Protein AF-A0A4P8RDP9-F1 (afdb_monomer_lite)

Structure (mmCIF, N/CA/C/O backbone):
data_AF-A0A4P8RDP9-F1
#
_entry.id   AF-A0A4P8RDP9-F1
#
loop_
_atom_site.group_PDB
_atom_site.id
_atom_site.type_symbol
_atom_site.label_atom_id
_atom_site.label_alt_id
_atom_site.label_comp_id
_atom_site.label_asym_id
_atom_site.label_entity_id
_atom_site.label_seq_id
_atom_site.pdbx_PDB_ins_code
_atom_site.Cartn_x
_atom_site.Cartn_y
_atom_site.Cartn_z
_atom_site.occupancy
_atom_site.B_iso_or_equiv
_atom_site.auth_seq_id
_atom_site.auth_comp_id
_atom_site.auth_asym_id
_atom_site.auth_atom_id
_atom_site.pdbx_PDB_model_num
ATOM 1 N N . MET A 1 1 ? 37.750 -55.309 59.179 1.00 40.53 1 MET A N 1
ATOM 2 C CA . MET A 1 1 ? 36.652 -55.453 58.197 1.00 40.53 1 MET A CA 1
ATOM 3 C C . MET A 1 1 ? 36.128 -54.060 57.881 1.00 40.53 1 MET A C 1
ATOM 5 O O . MET A 1 1 ? 35.405 -53.497 58.685 1.00 40.53 1 MET A O 1
ATOM 9 N N . ILE A 1 2 ? 36.590 -53.465 56.780 1.00 45.03 2 ILE A N 1
ATOM 10 C CA . ILE A 1 2 ? 36.206 -52.117 56.337 1.00 45.03 2 ILE A CA 1
ATOM 11 C C . ILE A 1 2 ? 35.160 -52.314 55.236 1.00 45.03 2 ILE A C 1
ATOM 13 O O . ILE A 1 2 ? 35.461 -52.886 54.188 1.00 45.03 2 ILE A O 1
ATOM 17 N N . HIS A 1 3 ? 33.908 -51.943 55.503 1.00 45.84 3 HIS A N 1
ATOM 18 C CA . HIS A 1 3 ? 32.818 -52.057 54.537 1.00 45.84 3 HIS A CA 1
ATOM 19 C C . HIS A 1 3 ? 32.706 -50.790 53.682 1.00 45.84 3 HIS A C 1
ATOM 21 O O . HIS A 1 3 ? 32.314 -49.731 54.151 1.00 45.84 3 HIS A O 1
ATOM 27 N N . LYS A 1 4 ? 33.096 -50.966 52.416 1.00 48.56 4 LYS A N 1
ATOM 28 C CA . LYS A 1 4 ? 32.424 -50.531 51.182 1.00 48.56 4 LYS A CA 1
ATOM 29 C C . LYS A 1 4 ? 31.801 -49.124 51.144 1.00 48.56 4 LYS A C 1
ATOM 31 O O . LYS A 1 4 ? 30.667 -48.898 51.540 1.00 48.56 4 LYS A O 1
ATOM 36 N N . 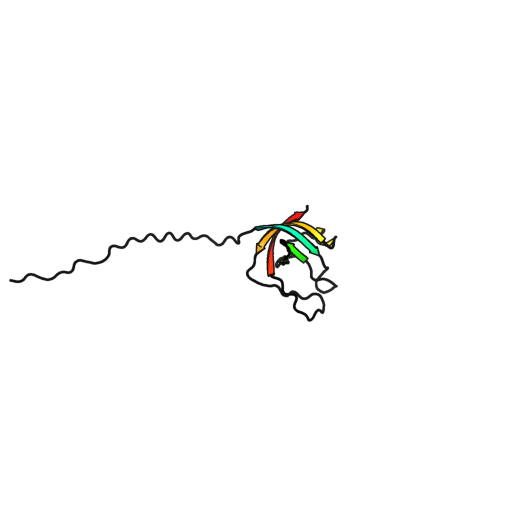LEU A 1 5 ? 32.555 -48.251 50.479 1.00 58.56 5 LEU A N 1
ATOM 37 C CA . LEU A 1 5 ? 32.144 -47.238 49.502 1.00 58.56 5 LEU A CA 1
ATOM 38 C C . LEU A 1 5 ? 30.794 -47.541 48.810 1.00 58.56 5 LEU A C 1
ATOM 40 O O . LEU A 1 5 ? 30.692 -48.577 48.154 1.00 58.56 5 LEU A O 1
ATOM 44 N N . THR A 1 6 ? 29.808 -46.633 48.835 1.00 56.09 6 THR A N 1
ATOM 45 C CA . THR A 1 6 ? 28.858 -46.467 47.711 1.00 56.09 6 THR A CA 1
ATOM 46 C C . THR A 1 6 ? 28.265 -45.052 47.683 1.00 56.09 6 THR A C 1
ATOM 48 O O . THR A 1 6 ? 27.815 -44.518 48.690 1.00 56.09 6 THR A O 1
ATOM 51 N N . TYR A 1 7 ? 28.337 -44.465 46.491 1.00 54.03 7 TYR A N 1
ATOM 52 C CA . TYR A 1 7 ? 27.988 -43.113 46.071 1.00 54.03 7 TYR A CA 1
ATOM 53 C C . TYR A 1 7 ? 26.528 -42.719 46.347 1.00 54.03 7 TYR A C 1
ATOM 55 O O . TYR A 1 7 ? 25.608 -43.458 45.998 1.00 54.03 7 TYR A O 1
ATOM 63 N N . ILE A 1 8 ? 26.316 -41.508 46.874 1.00 58.28 8 ILE A N 1
ATOM 64 C CA . ILE A 1 8 ? 25.001 -40.855 46.890 1.00 58.28 8 ILE A CA 1
ATOM 65 C C . ILE A 1 8 ? 24.723 -40.340 45.477 1.00 58.28 8 ILE A C 1
ATOM 67 O O . ILE A 1 8 ? 25.456 -39.514 44.934 1.00 58.28 8 ILE A O 1
ATOM 71 N N . PHE A 1 9 ? 23.689 -40.926 44.880 1.00 51.03 9 PHE A N 1
ATOM 72 C CA . PHE A 1 9 ? 23.266 -40.719 43.509 1.00 51.03 9 PHE A CA 1
ATOM 73 C C . PHE A 1 9 ? 22.716 -39.303 43.316 1.00 51.03 9 PHE A C 1
ATOM 75 O O . PHE A 1 9 ? 21.922 -38.787 44.100 1.00 51.03 9 PHE A O 1
ATOM 82 N N . LEU A 1 10 ? 23.214 -38.707 42.246 1.00 49.47 10 LEU A N 1
ATOM 83 C CA . LEU A 1 10 ? 23.016 -37.361 41.759 1.00 49.47 10 LEU A CA 1
ATOM 84 C C . LEU A 1 10 ? 21.622 -37.208 41.110 1.00 49.47 10 LEU A C 1
ATOM 86 O O . LEU A 1 10 ? 21.175 -38.105 40.402 1.00 49.47 10 LEU A O 1
ATOM 90 N N . LEU A 1 11 ? 21.038 -36.014 41.264 1.00 53.03 11 LEU A N 1
ATOM 91 C CA . LEU A 1 11 ? 20.161 -35.333 40.295 1.00 53.03 11 LEU A CA 1
ATOM 92 C C . LEU A 1 11 ? 18.816 -36.005 39.930 1.00 53.03 11 LEU A C 1
ATOM 94 O O . LEU A 1 11 ? 18.667 -36.678 38.912 1.00 53.03 11 LEU A O 1
ATOM 98 N N . THR A 1 12 ? 17.778 -35.691 40.708 1.00 54.59 12 THR A N 1
ATOM 99 C CA . THR A 1 12 ? 16.379 -35.812 40.281 1.00 54.59 12 THR A CA 1
ATOM 100 C C . THR A 1 12 ? 15.993 -34.650 39.365 1.00 54.59 12 THR A C 1
ATOM 102 O O . THR A 1 12 ? 16.014 -33.480 39.742 1.00 54.59 12 THR A O 1
ATOM 105 N N . ALA A 1 13 ? 15.635 -35.011 38.136 1.00 59.41 13 ALA A N 1
ATOM 106 C CA . ALA A 1 13 ? 15.072 -34.146 37.116 1.00 59.41 13 ALA A CA 1
ATOM 107 C C . ALA A 1 13 ? 13.669 -33.647 37.502 1.00 59.41 13 ALA A C 1
ATOM 109 O O . ALA A 1 13 ? 12.806 -34.446 37.862 1.00 59.41 13 ALA A O 1
ATOM 110 N N . VAL A 1 14 ? 13.410 -32.350 37.312 1.00 61.38 14 VAL A N 1
ATOM 111 C CA . VAL A 1 14 ? 12.053 -31.853 37.051 1.00 61.38 14 VAL A CA 1
ATOM 112 C C . VAL A 1 14 ? 12.062 -31.125 35.716 1.00 61.38 14 VAL A C 1
ATOM 114 O O . VAL A 1 14 ? 12.452 -29.968 35.580 1.00 61.38 14 VAL A O 1
ATOM 117 N N . PHE A 1 15 ? 11.643 -31.897 34.722 1.00 56.12 15 PHE A N 1
ATOM 118 C CA . PHE A 1 15 ? 11.110 -31.471 33.444 1.00 56.12 15 PHE A CA 1
ATOM 119 C C . PHE A 1 15 ? 9.812 -30.693 33.692 1.00 56.12 15 PHE A C 1
ATOM 121 O O . PHE A 1 15 ? 8.853 -31.288 34.161 1.00 56.12 15 PHE A O 1
ATOM 128 N N . PHE A 1 16 ? 9.761 -29.409 33.342 1.00 50.16 16 PHE A N 1
ATOM 129 C CA . PHE A 1 16 ? 8.535 -28.745 32.876 1.00 50.16 16 PHE A CA 1
ATOM 130 C C . PHE A 1 16 ? 8.936 -27.630 31.905 1.00 50.16 16 PHE A C 1
ATOM 132 O O . PHE A 1 16 ? 8.865 -26.439 32.193 1.00 50.16 16 PHE A O 1
ATOM 139 N N . GLY A 1 17 ? 9.398 -28.041 30.724 1.00 52.69 17 GLY A N 1
ATOM 140 C CA . GLY A 1 17 ? 9.395 -27.164 29.563 1.00 52.69 17 GLY A CA 1
ATOM 141 C C . GLY A 1 17 ? 7.952 -26.979 29.111 1.00 52.69 17 GLY A C 1
ATOM 142 O O . GLY A 1 17 ? 7.419 -27.826 28.399 1.00 52.69 17 GLY A O 1
ATOM 143 N N . SER A 1 18 ? 7.311 -25.886 29.527 1.00 55.03 18 SER A N 1
ATOM 144 C CA . SER A 1 18 ? 6.128 -25.389 28.824 1.00 55.03 18 SER A CA 1
ATOM 145 C C . SER A 1 18 ? 6.596 -24.825 27.488 1.00 55.03 18 SER A C 1
ATOM 147 O O . SER A 1 18 ? 6.934 -23.649 27.378 1.00 55.03 18 SER A O 1
ATOM 149 N N . ALA A 1 19 ? 6.662 -25.682 26.470 1.00 51.44 19 ALA A N 1
ATOM 150 C CA . ALA A 1 19 ? 6.743 -25.240 25.089 1.00 51.44 19 ALA A CA 1
ATOM 151 C C . ALA A 1 19 ? 5.380 -24.638 24.724 1.00 51.44 19 ALA A C 1
ATOM 153 O O . ALA A 1 19 ? 4.495 -25.322 24.212 1.00 51.44 19 ALA A O 1
ATOM 154 N N . CYS A 1 20 ? 5.194 -23.356 25.043 1.00 51.44 20 CYS A N 1
ATOM 155 C CA . CYS A 1 20 ? 4.132 -22.565 24.449 1.00 51.44 20 CYS A CA 1
ATOM 156 C C . CYS A 1 20 ? 4.460 -22.455 22.957 1.00 51.44 20 CYS A C 1
ATOM 158 O O . CYS A 1 20 ? 5.313 -21.669 22.546 1.00 51.44 20 CYS A O 1
ATOM 160 N N . HIS A 1 21 ? 3.847 -23.321 22.153 1.00 49.00 21 HIS A N 1
ATOM 161 C CA . HIS A 1 21 ? 3.880 -23.213 20.706 1.00 49.00 21 HIS A CA 1
ATOM 162 C C . HIS A 1 21 ? 2.917 -22.088 20.317 1.00 49.00 21 HIS A C 1
ATOM 164 O O . HIS A 1 21 ? 1.797 -22.332 19.873 1.00 49.00 21 HIS A O 1
ATOM 170 N N . THR A 1 22 ? 3.334 -20.840 20.526 1.00 49.28 22 THR A N 1
ATOM 171 C CA . THR A 1 22 ? 2.682 -19.708 19.872 1.00 49.28 22 THR A CA 1
ATOM 172 C C . THR A 1 22 ? 3.074 -19.804 18.407 1.00 49.28 22 THR A C 1
ATOM 174 O O . THR A 1 22 ? 4.149 -19.362 18.003 1.00 49.28 22 THR A O 1
ATOM 177 N N . GLY A 1 23 ? 2.227 -20.464 17.614 1.00 46.06 23 GLY A N 1
ATOM 178 C CA . GLY A 1 23 ? 2.282 -20.326 16.168 1.00 46.06 23 GLY A CA 1
ATOM 179 C C . GLY A 1 23 ? 2.297 -18.834 15.865 1.00 46.06 23 GLY A C 1
ATOM 180 O O . GLY A 1 23 ? 1.444 -18.105 16.369 1.00 46.06 23 GLY A O 1
ATOM 181 N N . LYS A 1 24 ? 3.312 -18.375 15.128 1.00 41.69 24 LYS A N 1
ATOM 182 C CA . LYS A 1 24 ? 3.412 -16.992 14.664 1.00 41.69 24 LYS A CA 1
ATOM 183 C C . LYS A 1 24 ? 2.178 -16.693 13.812 1.00 41.69 24 LYS A C 1
ATOM 185 O O . LYS A 1 24 ? 2.170 -16.960 12.615 1.00 41.69 24 LYS A O 1
ATOM 190 N N . GLN A 1 25 ? 1.113 -16.194 14.431 1.00 49.44 25 GLN A N 1
ATOM 191 C CA . GLN A 1 25 ? 0.141 -15.395 13.706 1.00 49.44 25 GLN A CA 1
ATOM 192 C C . GLN A 1 25 ? 0.921 -14.166 13.253 1.00 49.44 25 GLN A C 1
ATOM 194 O O . GLN A 1 25 ? 1.550 -13.511 14.082 1.00 49.44 25 GLN A O 1
ATOM 199 N N . ASN A 1 26 ? 0.974 -13.920 11.944 1.00 59.38 26 ASN A N 1
ATOM 200 C CA . ASN A 1 26 ? 1.464 -12.642 11.446 1.00 59.38 26 ASN A CA 1
ATOM 201 C C . ASN A 1 26 ? 0.594 -11.578 12.112 1.00 59.38 26 ASN A C 1
ATOM 203 O O . ASN A 1 26 ? -0.617 -11.564 11.891 1.00 59.38 26 ASN A O 1
ATOM 207 N N . GLU A 1 27 ? 1.188 -10.798 13.009 1.00 85.12 27 GLU A N 1
ATOM 208 C CA . GLU A 1 27 ? 0.494 -9.751 13.743 1.00 85.12 27 GLU A CA 1
ATOM 209 C C . GLU A 1 27 ? -0.074 -8.776 12.712 1.00 85.12 27 GLU A C 1
ATOM 211 O O . GLU A 1 27 ? 0.654 -8.245 11.871 1.00 85.12 27 GLU A O 1
ATOM 216 N N . THR A 1 28 ? -1.401 -8.663 12.689 1.00 94.19 28 THR A N 1
ATOM 217 C CA . THR A 1 28 ? -2.090 -7.754 11.782 1.00 94.19 28 THR A CA 1
ATOM 218 C C . THR A 1 28 ? -2.423 -6.478 12.526 1.00 94.19 28 THR A C 1
ATOM 220 O O . THR A 1 28 ? -3.128 -6.522 13.535 1.00 94.19 28 THR A O 1
ATOM 223 N N . ASP A 1 29 ? -1.986 -5.359 11.976 1.00 95.56 29 ASP A N 1
ATOM 224 C CA . ASP A 1 29 ? -2.251 -4.027 12.488 1.00 95.56 29 ASP A CA 1
ATOM 225 C C . ASP A 1 29 ? -3.415 -3.374 11.744 1.00 95.56 29 ASP A C 1
ATOM 227 O O . ASP A 1 29 ? -3.759 -3.746 10.616 1.00 95.56 29 ASP A O 1
ATOM 231 N N . LYS A 1 30 ? -4.005 -2.358 12.379 1.00 96.88 30 LYS A N 1
ATOM 232 C CA . LYS A 1 30 ? -4.979 -1.457 11.762 1.00 96.88 30 LYS A CA 1
ATOM 233 C C . LYS A 1 30 ? -4.473 -0.022 11.773 1.00 96.88 30 LYS A C 1
ATOM 235 O O . LYS A 1 30 ? -4.009 0.454 12.807 1.00 96.88 30 LYS A O 1
ATOM 240 N N . ALA A 1 31 ? -4.618 0.683 10.655 1.00 97.31 31 ALA A N 1
ATOM 241 C CA . ALA A 1 31 ? -4.261 2.097 10.558 1.00 97.31 31 ALA A CA 1
ATOM 242 C C . ALA A 1 31 ? -5.162 2.865 9.584 1.00 97.31 31 ALA A C 1
ATOM 244 O O . ALA A 1 31 ? -5.698 2.303 8.628 1.00 97.31 31 ALA A O 1
ATOM 245 N N . GLU A 1 32 ? -5.277 4.178 9.798 1.00 98.12 32 GLU A N 1
ATOM 246 C CA . GLU A 1 32 ? -5.701 5.076 8.724 1.00 98.12 32 GLU A CA 1
ATOM 247 C C . GLU A 1 32 ? -4.580 5.187 7.691 1.00 98.12 32 GLU A C 1
ATOM 249 O O . GLU A 1 32 ? -3.420 5.415 8.045 1.00 98.12 32 GLU A O 1
ATOM 254 N N . ALA A 1 33 ? -4.936 5.054 6.418 1.00 98.12 33 ALA A N 1
ATOM 255 C CA . ALA A 1 33 ? -3.984 5.106 5.324 1.00 98.12 33 ALA A CA 1
ATOM 256 C C . ALA A 1 33 ? -4.541 5.870 4.119 1.00 98.12 33 ALA A C 1
ATOM 258 O O . ALA A 1 33 ? -5.749 6.092 3.989 1.00 98.12 33 ALA A O 1
ATOM 259 N N . ILE A 1 34 ? -3.636 6.248 3.223 1.00 98.44 34 ILE A N 1
ATOM 260 C CA . ILE A 1 34 ? -3.950 6.736 1.883 1.00 98.44 34 ILE A CA 1
ATOM 261 C C . ILE A 1 34 ? -3.433 5.698 0.888 1.00 98.44 34 ILE A C 1
ATOM 263 O O . ILE A 1 34 ? -2.236 5.412 0.849 1.00 98.44 34 ILE A O 1
ATOM 267 N N . ILE A 1 35 ? -4.334 5.126 0.091 1.00 98.00 35 ILE A N 1
ATOM 268 C CA . ILE A 1 35 ? -3.978 4.305 -1.068 1.00 98.00 35 ILE A CA 1
ATOM 269 C C . ILE A 1 35 ? -3.757 5.240 -2.251 1.00 98.00 35 ILE A C 1
ATOM 271 O O . ILE A 1 35 ? -4.649 6.016 -2.589 1.00 98.00 35 ILE A O 1
ATOM 275 N N . TYR A 1 36 ? -2.599 5.125 -2.892 1.00 97.12 36 TYR A N 1
ATOM 276 C CA . TYR A 1 36 ? -2.267 5.804 -4.137 1.00 97.12 36 TYR A CA 1
ATOM 277 C C . TYR A 1 36 ? -2.352 4.815 -5.291 1.00 97.12 36 TYR A C 1
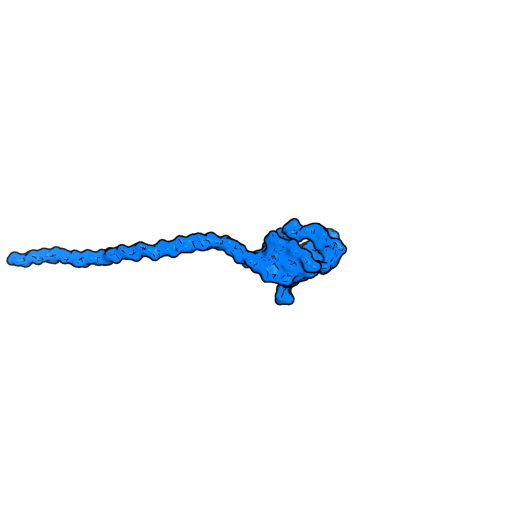ATOM 279 O O . TYR A 1 36 ? -1.724 3.759 -5.235 1.00 97.12 36 TYR A O 1
ATOM 287 N N . TRP A 1 37 ? -3.074 5.171 -6.348 1.00 95.56 37 TRP A N 1
ATOM 288 C CA . TRP A 1 37 ? -3.055 4.455 -7.619 1.00 95.56 37 TRP A CA 1
ATOM 289 C C . TRP A 1 37 ? -2.335 5.298 -8.662 1.00 95.56 37 TRP A C 1
ATOM 291 O O . TRP A 1 37 ? -2.732 6.426 -8.943 1.00 95.56 37 TRP A O 1
ATOM 301 N N . SER A 1 38 ? -1.276 4.742 -9.245 1.00 92.19 38 SER A N 1
ATOM 302 C CA . SER A 1 38 ? -0.446 5.452 -10.228 1.00 92.19 38 SER A CA 1
ATOM 303 C C . SER A 1 38 ? -0.567 4.901 -11.648 1.00 92.19 38 SER A C 1
ATOM 305 O O . SER A 1 38 ? 0.126 5.374 -12.540 1.00 92.19 38 SER A O 1
ATOM 307 N N . GLY A 1 39 ? -1.446 3.923 -11.877 1.00 91.50 39 GLY A N 1
ATOM 308 C CA . GLY A 1 39 ? -1.599 3.241 -13.162 1.00 91.50 39 GLY A CA 1
ATOM 309 C C . GLY A 1 39 ? -0.922 1.871 -13.201 1.00 91.50 39 GLY A C 1
ATOM 310 O O . GLY A 1 39 ? -0.204 1.472 -12.283 1.00 91.50 39 GLY A O 1
ATOM 311 N N . GLU A 1 40 ? -1.157 1.145 -14.291 1.00 89.62 40 GLU A N 1
ATOM 312 C CA . GLU A 1 40 ? -0.640 -0.211 -14.474 1.00 89.62 40 GLU A CA 1
ATOM 313 C C . GLU A 1 40 ? 0.879 -0.220 -14.698 1.00 89.62 40 GLU A C 1
ATOM 315 O O . GLU A 1 40 ? 1.437 0.647 -15.387 1.00 89.62 40 GLU A O 1
ATOM 320 N N . TYR A 1 41 ? 1.539 -1.254 -14.165 1.00 84.12 41 TYR A N 1
ATOM 321 C CA . TYR A 1 41 ? 2.932 -1.550 -14.482 1.00 84.12 41 TYR A CA 1
ATOM 322 C C . TYR A 1 41 ? 3.051 -1.730 -15.991 1.00 84.12 41 TYR A C 1
ATOM 324 O O . TYR A 1 41 ? 2.342 -2.553 -16.560 1.00 84.12 41 TYR A O 1
ATOM 332 N N . MET A 1 42 ? 3.958 -0.982 -16.621 1.00 78.50 42 MET A N 1
ATOM 333 C CA . MET A 1 42 ? 4.253 -0.964 -18.068 1.00 78.50 42 MET A CA 1
ATOM 334 C C . MET A 1 42 ? 3.495 0.057 -18.926 1.00 78.50 42 MET A C 1
ATOM 336 O O . MET A 1 42 ? 3.916 0.251 -20.064 1.00 78.50 42 MET A O 1
ATOM 340 N N . VAL A 1 43 ? 2.444 0.719 -18.429 1.00 76.75 43 VAL A N 1
ATOM 341 C CA . VAL A 1 43 ? 1.819 1.836 -19.168 1.00 76.75 43 VAL A CA 1
ATOM 342 C C . VAL A 1 43 ? 2.478 3.136 -18.724 1.00 76.75 43 VAL A C 1
ATOM 344 O O . VAL A 1 43 ? 3.404 3.587 -19.381 1.00 76.75 43 VAL A O 1
ATOM 347 N N . ASP A 1 44 ? 2.097 3.646 -17.552 1.00 71.12 44 ASP A N 1
ATOM 348 C CA . ASP A 1 44 ? 2.648 4.881 -16.972 1.00 71.12 44 ASP A CA 1
ATOM 349 C C . ASP A 1 44 ? 2.740 4.823 -15.435 1.00 71.12 44 ASP A C 1
ATOM 351 O O . ASP A 1 44 ? 3.039 5.824 -14.786 1.00 71.12 44 ASP A O 1
ATOM 355 N N . GLY A 1 45 ? 2.488 3.652 -14.835 1.00 82.00 45 GLY A N 1
ATOM 356 C CA . GLY A 1 45 ? 2.274 3.542 -13.399 1.00 82.00 45 GLY A CA 1
ATOM 357 C C . GLY A 1 45 ? 3.170 2.573 -12.652 1.00 82.00 45 GLY A C 1
ATOM 358 O O . GLY A 1 45 ? 3.889 1.739 -13.207 1.00 82.00 45 GLY A O 1
ATOM 359 N N . CYS A 1 46 ? 3.105 2.725 -11.337 1.00 89.62 46 CYS A N 1
ATOM 360 C CA . CYS A 1 46 ? 3.772 1.914 -10.336 1.00 89.62 46 CYS A CA 1
ATOM 361 C C . CYS A 1 46 ? 2.764 1.057 -9.563 1.00 89.62 46 CYS A C 1
ATOM 363 O O . CYS A 1 46 ? 3.061 0.692 -8.432 1.00 89.62 46 CYS A O 1
ATOM 365 N N . GLY A 1 47 ? 1.565 0.798 -10.088 1.00 93.69 47 GLY A N 1
ATOM 366 C CA . GLY A 1 47 ? 0.505 0.122 -9.348 1.00 93.69 47 GLY A CA 1
ATOM 367 C C . GLY A 1 47 ? 0.047 0.904 -8.112 1.00 93.69 47 GLY A C 1
ATOM 368 O O . GLY A 1 47 ? 0.013 2.143 -8.115 1.00 93.69 47 GLY A O 1
ATOM 369 N N . PHE A 1 48 ? -0.285 0.169 -7.051 1.00 96.25 48 PHE A N 1
ATOM 370 C CA . PHE A 1 48 ? -0.664 0.714 -5.753 1.00 96.25 48 PHE A CA 1
ATOM 371 C C . PHE A 1 48 ? 0.544 1.004 -4.848 1.00 96.25 48 PHE A C 1
ATOM 373 O O . PHE A 1 48 ? 1.491 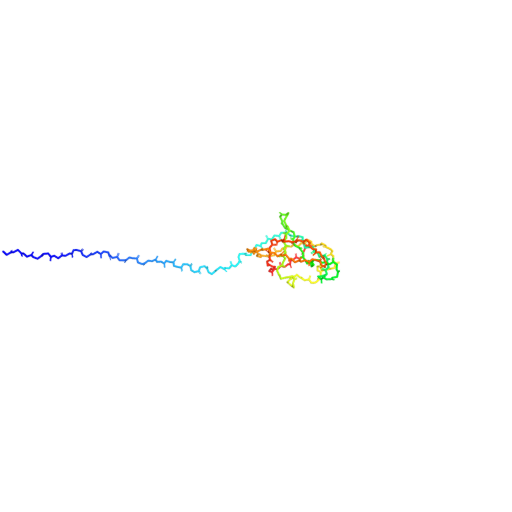0.217 -4.752 1.00 96.25 48 PHE A O 1
ATOM 380 N N . GLU A 1 49 ? 0.479 2.121 -4.127 1.00 97.00 49 GLU A N 1
ATOM 381 C CA . GLU A 1 49 ? 1.324 2.447 -2.971 1.00 97.00 49 GLU A CA 1
ATOM 382 C C . GLU A 1 49 ? 0.412 2.772 -1.779 1.00 97.00 49 GLU A C 1
ATOM 384 O O . GLU A 1 49 ? -0.697 3.276 -1.958 1.00 97.00 49 GLU A O 1
ATOM 389 N N . VAL A 1 50 ? 0.868 2.504 -0.557 1.00 98.00 50 VAL A N 1
ATOM 390 C CA . VAL A 1 50 ? 0.120 2.824 0.668 1.00 98.00 50 VAL A CA 1
ATOM 391 C C . VAL A 1 50 ? 0.944 3.768 1.519 1.00 98.00 50 VAL A C 1
ATOM 393 O O . VAL A 1 50 ? 2.097 3.473 1.821 1.00 98.00 50 VAL A O 1
ATOM 396 N N . GLU A 1 51 ? 0.358 4.879 1.947 1.00 98.38 51 GLU A N 1
ATOM 397 C CA . GLU A 1 51 ? 0.960 5.765 2.936 1.00 98.38 51 GLU A CA 1
ATOM 398 C C . GLU A 1 51 ? 0.205 5.689 4.255 1.00 98.38 51 GLU A C 1
ATOM 400 O O . GLU A 1 51 ? -1.007 5.890 4.309 1.00 98.38 51 GLU A O 1
ATOM 405 N N . MET A 1 52 ? 0.940 5.422 5.328 1.00 97.38 52 MET A N 1
ATOM 406 C CA . MET A 1 52 ? 0.427 5.419 6.694 1.00 97.38 52 MET A CA 1
ATOM 407 C C . MET A 1 52 ? 1.537 5.861 7.641 1.00 97.38 52 MET A C 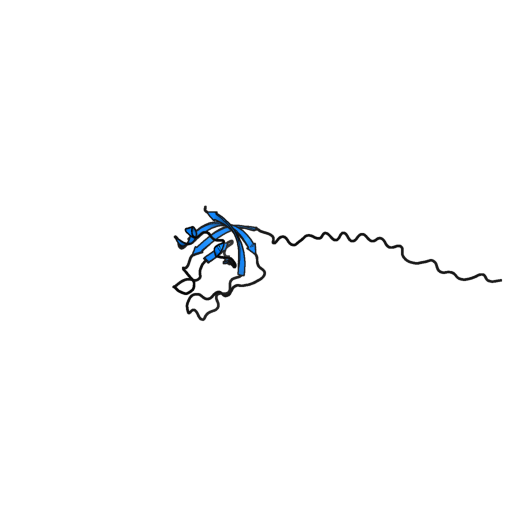1
ATOM 409 O O . MET A 1 52 ? 2.708 5.524 7.444 1.00 97.38 52 MET A O 1
ATOM 413 N N . ASN A 1 53 ? 1.185 6.653 8.654 1.00 94.00 53 ASN A N 1
ATOM 414 C CA . ASN A 1 53 ? 2.143 7.235 9.604 1.00 94.00 53 ASN A CA 1
ATOM 415 C C . ASN A 1 53 ? 3.298 8.003 8.920 1.00 94.00 53 ASN A C 1
ATOM 417 O O . ASN A 1 53 ? 4.440 7.951 9.370 1.00 94.00 53 ASN A O 1
ATOM 421 N N . GLY A 1 54 ? 3.013 8.680 7.798 1.00 96.25 54 GLY A N 1
ATOM 422 C CA . GLY A 1 54 ? 3.998 9.454 7.029 1.00 96.25 54 GLY A CA 1
ATOM 423 C C . GLY A 1 54 ? 5.043 8.615 6.284 1.00 96.25 54 GLY A C 1
ATOM 424 O O . GLY A 1 54 ? 6.048 9.156 5.826 1.00 96.25 54 GLY A O 1
ATOM 425 N N . LYS A 1 55 ? 4.839 7.297 6.170 1.00 97.25 55 LYS A N 1
ATOM 426 C CA . LYS A 1 55 ? 5.737 6.380 5.463 1.00 97.25 55 LYS A CA 1
ATOM 427 C C . LYS A 1 55 ? 4.992 5.666 4.342 1.00 97.25 55 LYS A C 1
ATOM 429 O O . LYS A 1 55 ? 3.854 5.238 4.526 1.00 97.25 55 LYS A O 1
ATOM 434 N N . LYS A 1 56 ? 5.660 5.522 3.195 1.00 97.31 56 LYS A N 1
ATOM 435 C CA . LYS A 1 56 ? 5.161 4.764 2.046 1.00 97.31 56 LYS A CA 1
ATOM 436 C C . LYS A 1 56 ? 5.577 3.301 2.115 1.00 97.31 56 LYS A C 1
ATOM 438 O O . LYS A 1 56 ? 6.704 2.984 2.499 1.00 97.31 56 LYS A O 1
ATOM 443 N N . TYR A 1 57 ? 4.664 2.444 1.692 1.00 97.81 57 TYR A N 1
ATOM 444 C CA . TYR A 1 57 ? 4.804 1.001 1.667 1.00 97.81 57 TYR A CA 1
ATOM 445 C C . TYR A 1 57 ? 4.352 0.447 0.328 1.00 97.81 57 TYR A C 1
ATOM 447 O O . TYR A 1 57 ? 3.470 1.008 -0.336 1.00 97.81 57 TYR A O 1
ATOM 455 N N . LYS A 1 58 ? 4.932 -0.700 -0.024 1.00 97.38 58 LYS A N 1
ATOM 456 C CA . LYS A 1 58 ? 4.536 -1.459 -1.198 1.00 97.38 58 LYS A CA 1
ATOM 457 C C . LYS A 1 58 ? 3.706 -2.679 -0.805 1.00 97.38 58 LYS A C 1
ATOM 459 O O . LYS A 1 58 ? 4.223 -3.542 -0.098 1.00 97.38 58 LYS A O 1
ATOM 464 N N . PRO A 1 59 ? 2.448 -2.784 -1.256 1.00 97.31 59 PRO A N 1
ATOM 465 C CA . PRO A 1 59 ? 1.695 -4.020 -1.110 1.00 97.31 59 PRO A CA 1
ATOM 466 C C . PRO A 1 59 ? 2.348 -5.148 -1.914 1.00 97.31 59 PRO A C 1
ATOM 468 O O . PRO A 1 59 ? 2.578 -4.995 -3.115 1.00 97.31 59 PRO A O 1
ATOM 471 N N . GLU A 1 60 ? 2.622 -6.292 -1.288 1.00 97.25 60 GLU A N 1
ATOM 472 C CA . GLU A 1 60 ? 3.047 -7.484 -2.036 1.00 97.25 60 GLU A CA 1
ATOM 473 C C . GLU A 1 60 ? 1.890 -8.075 -2.866 1.00 97.25 60 GLU A C 1
ATOM 475 O O . GLU A 1 60 ? 2.112 -8.590 -3.963 1.00 97.25 60 GLU A O 1
ATOM 480 N N . ASN A 1 61 ? 0.655 -7.929 -2.366 1.00 97.06 61 ASN A N 1
ATOM 481 C CA . ASN A 1 61 ? -0.594 -8.478 -2.897 1.00 97.06 61 ASN A CA 1
ATOM 482 C C . ASN A 1 61 ? -1.575 -7.362 -3.301 1.00 97.06 61 ASN A C 1
ATOM 484 O O . ASN A 1 61 ? -2.614 -7.142 -2.679 1.00 97.06 61 ASN A O 1
ATOM 488 N N . GLU A 1 62 ? -1.220 -6.609 -4.340 1.00 96.38 62 GLU A N 1
ATOM 489 C CA . GLU A 1 62 ? -2.034 -5.497 -4.858 1.00 96.38 62 GLU A CA 1
ATOM 490 C C . GLU A 1 62 ? -3.435 -5.911 -5.338 1.00 96.38 62 GLU A C 1
ATOM 492 O O . GLU A 1 62 ? -4.344 -5.088 -5.357 1.00 96.38 62 GLU A O 1
ATOM 497 N N . ASP A 1 63 ? -3.628 -7.182 -5.682 1.00 95.94 63 ASP A N 1
ATOM 498 C CA . ASP A 1 63 ? -4.910 -7.788 -6.051 1.00 95.94 63 ASP A CA 1
ATOM 499 C C . ASP A 1 63 ? -5.921 -7.839 -4.893 1.00 95.94 63 ASP A C 1
ATOM 501 O O . ASP A 1 63 ? -7.127 -7.904 -5.127 1.00 95.94 63 ASP A O 1
ATOM 505 N N . ALA A 1 64 ? -5.452 -7.746 -3.645 1.00 97.12 64 ALA A N 1
ATOM 506 C CA . ALA A 1 64 ? -6.318 -7.616 -2.475 1.00 97.12 64 ALA A CA 1
ATOM 507 C C . ALA A 1 64 ? -6.938 -6.213 -2.333 1.00 97.12 64 ALA A C 1
ATOM 509 O O . ALA A 1 64 ? -7.845 -6.029 -1.519 1.00 97.12 64 ALA A O 1
ATOM 510 N N . ILE A 1 65 ? -6.467 -5.222 -3.101 1.00 97.56 65 ILE A N 1
ATOM 511 C CA . ILE A 1 65 ? -7.035 -3.873 -3.121 1.00 97.56 65 ILE A CA 1
ATOM 512 C C . ILE A 1 65 ? -8.146 -3.826 -4.184 1.00 97.56 65 ILE A C 1
ATOM 514 O O . ILE A 1 65 ? -7.871 -4.018 -5.369 1.00 97.56 65 ILE A O 1
ATOM 518 N N . PRO A 1 66 ? -9.405 -3.536 -3.803 1.00 96.69 66 PRO A N 1
ATOM 519 C CA . PRO A 1 66 ? -10.515 -3.488 -4.748 1.00 96.69 66 PRO A CA 1
ATOM 520 C C . PRO A 1 66 ? -10.292 -2.510 -5.912 1.00 96.69 66 PRO A C 1
ATOM 522 O O . PRO A 1 66 ? -9.873 -1.369 -5.714 1.00 96.69 66 PRO A O 1
ATOM 525 N N . GLU A 1 67 ? -10.679 -2.905 -7.130 1.00 96.12 67 GLU A N 1
ATOM 526 C CA . GLU A 1 67 ? -10.485 -2.097 -8.348 1.00 96.12 67 GLU A CA 1
ATOM 527 C C . GLU A 1 67 ? -11.155 -0.718 -8.305 1.00 96.12 67 GLU A C 1
ATOM 529 O O . GLU A 1 67 ? -10.764 0.187 -9.042 1.00 96.12 67 GLU A O 1
ATOM 534 N N . VAL A 1 68 ? -12.149 -0.517 -7.432 1.00 95.88 68 VAL A N 1
ATOM 535 C CA . VAL A 1 68 ? -12.774 0.798 -7.222 1.00 95.88 68 VAL A CA 1
ATOM 536 C C . VAL A 1 68 ? -11.741 1.871 -6.867 1.00 95.88 68 VAL A C 1
ATOM 538 O O . VAL A 1 68 ? -11.895 3.017 -7.286 1.00 95.88 68 VAL A O 1
ATOM 541 N N . PHE A 1 69 ? -10.652 1.495 -6.191 1.00 96.06 69 PHE A N 1
ATOM 542 C CA . PHE A 1 69 ? -9.565 2.400 -5.824 1.00 96.06 69 PHE A CA 1
ATOM 543 C C . PHE A 1 69 ? -8.651 2.775 -7.001 1.00 96.06 69 PHE A C 1
ATOM 545 O O . PHE A 1 69 ? -7.845 3.685 -6.857 1.00 96.06 69 PHE A O 1
ATOM 552 N N . LYS A 1 70 ? -8.806 2.155 -8.182 1.00 94.69 70 LYS A N 1
ATOM 553 C CA . LYS A 1 70 ? -8.128 2.577 -9.423 1.00 94.69 70 LYS A CA 1
ATOM 554 C C . LYS A 1 70 ? -8.796 3.782 -10.100 1.00 94.69 70 LYS A C 1
ATOM 556 O O . LYS A 1 70 ? -8.237 4.352 -11.032 1.00 94.69 70 LYS A O 1
ATOM 561 N N . LYS A 1 71 ? -10.011 4.162 -9.676 1.00 93.31 71 LYS A N 1
ATOM 562 C CA . LYS A 1 71 ? -10.792 5.254 -10.295 1.00 93.31 71 LYS A CA 1
ATOM 563 C C . LYS A 1 71 ? -10.330 6.652 -9.887 1.00 93.31 71 LYS A C 1
ATOM 565 O O . LYS A 1 71 ? -10.733 7.625 -10.517 1.00 93.31 71 LYS A O 1
ATOM 570 N N . GLN A 1 72 ? -9.530 6.749 -8.832 1.00 92.25 72 GLN A N 1
ATOM 571 C CA . GLN A 1 72 ? -8.997 7.996 -8.306 1.00 92.25 72 GLN A CA 1
ATOM 572 C C . GLN A 1 72 ? -7.532 7.799 -7.933 1.00 92.25 72 GLN A C 1
ATOM 574 O O . GLN A 1 72 ? -7.134 6.707 -7.539 1.00 92.25 72 GLN A O 1
ATOM 579 N N . GLU A 1 73 ? -6.732 8.854 -8.052 1.00 92.44 73 GLU A N 1
ATOM 580 C CA . GLU A 1 73 ? -5.296 8.778 -7.764 1.00 92.44 73 GLU A CA 1
ATOM 581 C C . GLU A 1 73 ? -5.017 8.489 -6.286 1.00 92.44 73 GLU A C 1
ATOM 583 O O . GLU A 1 73 ? -3.997 7.888 -5.964 1.00 92.44 73 GLU A O 1
ATOM 588 N N . GLN A 1 74 ? -5.908 8.922 -5.384 1.00 97.00 74 GLN A N 1
ATOM 589 C CA . GLN A 1 74 ? -5.739 8.807 -3.937 1.00 97.00 74 GLN A CA 1
ATOM 590 C C . GLN A 1 74 ? -7.059 8.484 -3.245 1.00 97.00 74 GLN A C 1
ATOM 592 O O . GLN A 1 74 ? -8.100 9.046 -3.585 1.00 97.00 74 GLN A O 1
ATOM 597 N N . SER A 1 75 ? -7.009 7.605 -2.246 1.00 98.06 75 SER 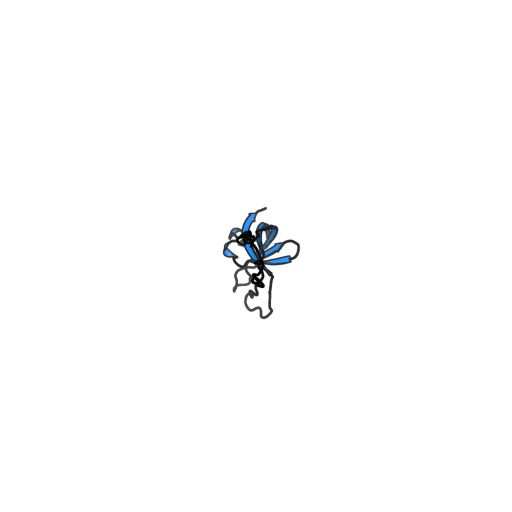A N 1
ATOM 598 C CA . SER A 1 75 ? -8.179 7.162 -1.483 1.00 98.06 75 SER A CA 1
ATOM 599 C C . SER A 1 75 ? -7.845 7.051 -0.002 1.00 98.06 75 SER A C 1
ATOM 601 O O . SER A 1 75 ? -6.931 6.310 0.356 1.00 98.06 75 SER A O 1
ATOM 603 N N . LYS A 1 76 ? -8.596 7.738 0.866 1.00 97.94 76 LYS A N 1
ATOM 604 C CA . LYS A 1 76 ? -8.479 7.544 2.316 1.00 97.94 76 LYS A CA 1
ATOM 605 C C . LYS A 1 76 ? -9.213 6.264 2.722 1.00 97.94 76 LYS A C 1
ATOM 607 O O . LYS A 1 76 ? -10.366 6.069 2.344 1.00 97.94 76 LYS A O 1
ATOM 612 N N . VAL A 1 77 ? -8.545 5.409 3.490 1.00 98.00 77 VAL A N 1
ATOM 613 C CA . VAL A 1 77 ? -9.073 4.107 3.918 1.00 98.00 77 VAL A CA 1
ATOM 614 C C . VAL A 1 77 ? -8.710 3.802 5.368 1.00 98.00 77 VAL A C 1
ATOM 616 O O . VAL A 1 77 ? -7.778 4.380 5.934 1.00 98.00 77 VAL A O 1
ATOM 619 N N . GLU A 1 78 ? -9.438 2.867 5.967 1.00 98.19 78 GLU A N 1
ATOM 620 C CA . GLU A 1 78 ? -8.944 2.076 7.088 1.00 98.19 78 GLU A CA 1
ATOM 621 C C . GLU A 1 78 ? -8.363 0.767 6.546 1.00 98.19 78 GLU A C 1
ATOM 623 O O . GLU A 1 78 ? -9.004 0.048 5.776 1.00 98.19 78 GLU A O 1
ATOM 628 N N . LEU A 1 79 ? -7.116 0.484 6.911 1.00 97.69 79 LEU A N 1
ATOM 629 C CA . LEU A 1 79 ? -6.359 -0.643 6.394 1.00 97.69 79 LEU A CA 1
ATOM 630 C C . LEU A 1 79 ? -6.072 -1.639 7.510 1.00 97.69 79 LEU A C 1
ATOM 632 O O . LEU A 1 79 ? -5.535 -1.255 8.545 1.00 97.69 79 LEU A O 1
ATOM 636 N N . THR A 1 80 ? -6.371 -2.917 7.273 1.00 98.12 80 THR A N 1
ATOM 637 C CA . THR A 1 80 ? -5.815 -4.027 8.060 1.00 98.12 80 THR A CA 1
ATOM 638 C C . THR A 1 80 ? -4.673 -4.655 7.269 1.00 98.12 80 THR A C 1
ATOM 640 O O . THR A 1 80 ? -4.875 -5.061 6.119 1.00 98.12 80 THR A O 1
ATOM 643 N N . TYR A 1 81 ? -3.480 -4.728 7.853 1.00 97.88 81 TYR A N 1
ATOM 644 C CA . TYR A 1 81 ? -2.262 -5.144 7.152 1.00 97.88 81 TYR A CA 1
ATOM 645 C C . TYR A 1 81 ? -1.301 -5.913 8.060 1.00 97.88 81 TYR A C 1
ATOM 647 O O . TYR A 1 81 ? -1.414 -5.853 9.277 1.00 97.88 81 TYR A O 1
ATOM 655 N N . ALA A 1 82 ? -0.334 -6.609 7.465 1.00 97.75 82 ALA A N 1
ATOM 656 C CA . ALA A 1 82 ? 0.837 -7.134 8.164 1.00 97.75 82 ALA A CA 1
ATOM 657 C C . ALA A 1 82 ? 2.110 -6.488 7.601 1.00 97.75 82 ALA A C 1
ATOM 659 O O . ALA A 1 82 ? 2.254 -6.364 6.380 1.00 97.75 82 ALA A O 1
ATOM 660 N N . LEU A 1 83 ? 3.026 -6.075 8.481 1.00 96.88 83 LEU A N 1
ATOM 661 C CA . LEU A 1 83 ? 4.374 -5.662 8.086 1.00 96.88 83 LEU A CA 1
ATOM 662 C C . LEU A 1 83 ? 5.181 -6.884 7.648 1.00 96.88 83 LEU A C 1
ATOM 664 O O . LEU A 1 83 ? 5.102 -7.944 8.271 1.00 96.88 83 LEU A O 1
ATOM 668 N N . LEU A 1 84 ? 5.980 -6.719 6.598 1.00 96.69 84 LEU A N 1
ATOM 669 C CA . LEU A 1 84 ? 6.881 -7.755 6.104 1.00 96.69 84 LEU A CA 1
ATOM 670 C C . LEU A 1 84 ? 8.330 -7.351 6.386 1.00 96.69 84 LEU A C 1
ATOM 672 O O . LEU A 1 84 ? 8.675 -6.169 6.339 1.00 96.69 84 LEU A O 1
ATOM 676 N N . ASP A 1 85 ? 9.181 -8.337 6.666 1.00 95.81 85 ASP A N 1
ATOM 677 C CA . ASP A 1 85 ? 10.621 -8.144 6.896 1.00 95.81 85 ASP A CA 1
ATOM 678 C C . ASP A 1 85 ? 11.395 -8.133 5.565 1.00 95.81 85 ASP A C 1
ATOM 680 O O . ASP A 1 85 ? 12.376 -8.848 5.373 1.00 95.81 85 ASP A O 1
ATOM 684 N N . GLU A 1 86 ? 10.886 -7.372 4.593 1.00 95.50 86 GLU A N 1
ATOM 685 C CA . GLU A 1 86 ? 11.482 -7.226 3.267 1.00 95.50 86 GLU A CA 1
ATOM 686 C C . GLU A 1 86 ? 11.135 -5.876 2.622 1.00 95.50 86 GLU A C 1
ATOM 688 O O . GLU A 1 86 ? 10.236 -5.140 3.051 1.00 95.50 86 GLU A O 1
ATOM 693 N N . THR A 1 87 ? 11.867 -5.551 1.560 1.00 97.12 87 THR A N 1
ATOM 694 C CA . THR A 1 87 ? 11.604 -4.418 0.673 1.00 97.12 87 THR A CA 1
ATOM 695 C C . THR A 1 87 ? 11.203 -4.925 -0.708 1.00 97.12 87 THR A C 1
ATOM 697 O O . THR A 1 87 ? 11.692 -5.948 -1.182 1.00 97.12 87 THR A O 1
ATOM 700 N N . ILE A 1 88 ? 10.317 -4.193 -1.383 1.00 95.62 88 ILE A N 1
ATOM 701 C CA . ILE A 1 88 ? 9.957 -4.453 -2.780 1.00 95.62 88 ILE A CA 1
ATOM 702 C C . ILE A 1 88 ? 10.522 -3.328 -3.643 1.00 95.62 88 ILE A C 1
ATOM 704 O O . ILE A 1 88 ? 10.130 -2.169 -3.493 1.00 95.62 88 ILE A O 1
ATOM 708 N N . ASP A 1 89 ? 11.395 -3.685 -4.587 1.00 92.25 89 ASP A N 1
ATOM 709 C CA . ASP A 1 89 ? 11.841 -2.816 -5.683 1.00 92.25 89 ASP A CA 1
ATOM 710 C C . ASP A 1 89 ? 11.055 -3.137 -6.959 1.00 92.25 89 ASP A C 1
ATOM 712 O O . ASP A 1 89 ? 11.500 -3.905 -7.820 1.00 92.25 89 ASP A O 1
ATOM 716 N N . ARG A 1 90 ? 9.840 -2.592 -7.082 1.00 88.25 90 ARG A N 1
ATOM 717 C CA . ARG A 1 90 ? 9.049 -2.755 -8.307 1.00 88.25 90 ARG A CA 1
ATOM 718 C C . ARG A 1 90 ? 9.178 -1.509 -9.170 1.00 88.25 90 ARG A C 1
ATOM 720 O O . ARG A 1 90 ? 8.653 -0.447 -8.842 1.00 88.25 90 ARG A O 1
ATOM 727 N N . ARG A 1 91 ? 9.888 -1.661 -10.287 1.00 82.25 91 ARG A N 1
ATOM 728 C CA . ARG A 1 91 ? 10.148 -0.576 -11.237 1.00 82.25 91 ARG A CA 1
ATOM 729 C C . ARG A 1 91 ? 8.887 -0.195 -12.001 1.00 82.25 91 ARG A C 1
ATOM 731 O O . ARG A 1 91 ? 8.079 -1.047 -12.364 1.00 82.25 91 ARG A O 1
ATOM 738 N N . CYS A 1 92 ? 8.764 1.097 -12.271 1.00 82.62 92 CYS A N 1
ATOM 739 C CA . CYS A 1 92 ? 7.653 1.667 -13.018 1.00 82.62 92 CYS A CA 1
ATOM 740 C C . CYS A 1 92 ? 8.106 1.949 -14.449 1.00 82.62 92 CYS A C 1
ATOM 742 O O . CYS A 1 92 ? 9.047 2.719 -14.661 1.00 82.62 92 CYS A O 1
ATOM 744 N N . GLY A 1 93 ? 7.463 1.310 -15.426 1.00 78.88 93 GLY A N 1
ATOM 745 C CA . GLY A 1 93 ? 7.810 1.458 -16.839 1.00 78.88 93 GLY A CA 1
ATOM 746 C C . GLY A 1 93 ? 9.301 1.219 -17.109 1.00 78.88 93 GLY A C 1
ATOM 747 O O . GLY A 1 93 ? 9.854 0.183 -16.747 1.00 78.88 93 GLY A O 1
ATOM 748 N N . LEU A 1 94 ? 9.955 2.200 -17.738 1.00 77.94 94 LEU A N 1
ATOM 749 C CA . LEU A 1 94 ? 11.374 2.148 -18.118 1.00 77.94 94 LEU A CA 1
ATOM 750 C C . LEU A 1 94 ? 12.322 2.768 -17.073 1.00 77.94 94 LEU A C 1
ATOM 752 O O . LEU A 1 94 ? 13.480 3.050 -17.388 1.00 77.94 94 LEU A O 1
ATOM 756 N N . ALA A 1 95 ? 11.854 3.020 -15.846 1.00 81.62 95 ALA A N 1
ATOM 757 C CA . ALA A 1 95 ? 12.682 3.627 -14.808 1.00 81.62 95 ALA A CA 1
ATOM 758 C C . ALA A 1 95 ? 13.919 2.765 -14.489 1.00 81.62 95 ALA A C 1
ATOM 760 O O . ALA A 1 95 ? 13.824 1.561 -14.247 1.00 81.62 95 ALA A O 1
ATOM 761 N N . THR A 1 96 ? 15.092 3.401 -14.466 1.00 81.56 96 THR A N 1
ATOM 762 C CA . THR A 1 96 ? 16.387 2.761 -14.172 1.00 81.56 96 THR A CA 1
ATOM 763 C C . THR A 1 96 ? 16.839 2.942 -12.724 1.0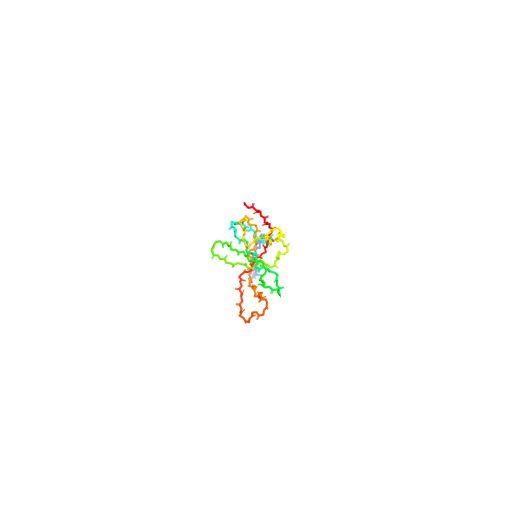0 81.56 96 THR A C 1
ATOM 765 O O . THR A 1 96 ? 17.810 2.316 -12.303 1.00 81.56 96 THR A O 1
ATOM 768 N N . VAL A 1 97 ? 16.139 3.784 -11.961 1.00 84.19 97 VAL A N 1
ATOM 769 C CA . VAL A 1 97 ? 16.406 4.040 -10.543 1.00 84.19 97 VAL A CA 1
ATOM 770 C C . VAL A 1 97 ? 15.636 3.055 -9.665 1.00 84.19 97 VAL A C 1
ATOM 772 O O . VAL A 1 97 ? 14.491 2.721 -9.972 1.00 84.19 97 VAL A O 1
ATOM 775 N N . SER A 1 98 ? 16.271 2.600 -8.580 1.00 87.38 98 SER A N 1
ATOM 776 C CA . SER A 1 98 ? 15.600 1.798 -7.548 1.00 87.38 98 SER A CA 1
ATOM 777 C C . SER A 1 98 ? 14.479 2.611 -6.905 1.00 87.38 98 SER A C 1
ATOM 779 O O . SER A 1 98 ? 14.616 3.818 -6.673 1.00 87.38 98 SER A O 1
ATOM 781 N N . ARG A 1 99 ? 13.368 1.933 -6.627 1.00 88.81 99 ARG A N 1
ATOM 782 C CA . ARG A 1 99 ? 12.213 2.470 -5.911 1.00 88.81 99 ARG A CA 1
ATOM 783 C C . ARG A 1 99 ? 11.831 1.523 -4.774 1.00 88.81 99 ARG A C 1
ATOM 785 O O . ARG A 1 99 ? 10.652 1.263 -4.552 1.00 88.81 99 ARG A O 1
ATOM 792 N N . GLU A 1 100 ? 12.840 0.998 -4.078 1.00 93.88 100 GLU A N 1
ATOM 793 C CA . GLU A 1 100 ? 12.646 0.142 -2.909 1.00 93.88 100 GLU A CA 1
ATOM 794 C C . GLU A 1 100 ? 11.764 0.811 -1.858 1.00 93.88 100 GLU A C 1
ATOM 796 O O . GLU A 1 100 ? 12.027 1.925 -1.396 1.00 93.88 100 GLU A O 1
ATOM 801 N N . MET A 1 101 ? 10.724 0.091 -1.449 1.00 95.69 101 MET A N 1
ATOM 802 C CA . MET A 1 101 ? 9.864 0.464 -0.334 1.00 95.69 101 MET A CA 1
ATOM 803 C C . MET A 1 101 ? 9.704 -0.727 0.607 1.00 95.69 101 MET A C 1
ATOM 805 O O . MET A 1 101 ? 9.685 -1.866 0.139 1.00 95.69 101 MET A O 1
ATOM 809 N N . PRO A 1 102 ? 9.539 -0.493 1.919 1.00 97.62 102 PRO A N 1
ATOM 810 C CA . PRO A 1 102 ? 9.163 -1.558 2.834 1.00 97.62 102 PRO A CA 1
ATOM 811 C C . PRO A 1 102 ? 7.836 -2.188 2.412 1.00 97.62 102 PRO A C 1
ATOM 813 O O . PRO A 1 102 ? 6.909 -1.490 1.982 1.00 97.62 102 PRO A O 1
ATOM 816 N N . ALA A 1 103 ? 7.764 -3.506 2.532 1.00 97.94 103 ALA A N 1
ATOM 817 C CA . ALA A 1 103 ? 6.640 -4.278 2.044 1.00 97.94 103 ALA A CA 1
ATOM 818 C C . ALA A 1 103 ? 5.559 -4.474 3.118 1.00 97.94 103 ALA A C 1
ATOM 820 O O . ALA A 1 103 ? 5.841 -4.561 4.316 1.00 97.94 103 ALA A O 1
ATOM 821 N N . ILE A 1 104 ? 4.305 -4.538 2.673 1.00 98.00 104 ILE A N 1
ATOM 822 C CA . ILE A 1 104 ? 3.154 -4.902 3.506 1.00 98.00 104 ILE A CA 1
ATOM 823 C C . ILE A 1 104 ? 2.289 -5.934 2.797 1.00 98.00 104 ILE A C 1
ATOM 825 O O . ILE A 1 104 ? 2.163 -5.915 1.571 1.00 98.00 104 ILE A O 1
ATOM 829 N N . ARG A 1 105 ? 1.627 -6.786 3.578 1.00 97.94 105 ARG A N 1
ATOM 830 C CA . ARG A 1 105 ? 0.523 -7.620 3.102 1.00 97.94 105 ARG A CA 1
ATOM 831 C C . ARG A 1 105 ? -0.798 -6.973 3.471 1.00 97.94 105 ARG A C 1
ATOM 833 O O . ARG A 1 105 ? -1.061 -6.726 4.646 1.00 97.94 105 ARG A O 1
ATOM 840 N N . ILE A 1 106 ? -1.647 -6.743 2.482 1.00 97.94 106 ILE A N 1
ATOM 841 C CA . ILE A 1 106 ? -3.005 -6.238 2.679 1.00 97.94 106 ILE A CA 1
ATOM 842 C C . ILE A 1 106 ? -3.895 -7.398 3.120 1.00 97.94 106 ILE A C 1
ATOM 844 O O . ILE A 1 106 ? -3.939 -8.434 2.454 1.00 97.94 106 ILE A O 1
ATOM 848 N N . VAL A 1 107 ? -4.597 -7.223 4.238 1.00 97.50 107 VAL A N 1
ATOM 849 C CA . VAL A 1 107 ? -5.571 -8.195 4.760 1.00 97.50 107 VAL A CA 1
ATOM 850 C C . VAL A 1 107 ? -6.991 -7.732 4.460 1.00 97.50 107 VAL A C 1
ATOM 852 O O . VAL A 1 107 ? -7.823 -8.529 4.035 1.00 97.50 107 VAL A O 1
ATOM 855 N N . TYR A 1 108 ? -7.273 -6.444 4.670 1.00 97.25 108 TYR A N 1
ATOM 856 C CA . TYR A 1 108 ? -8.588 -5.862 4.425 1.00 97.25 108 TYR A CA 1
ATOM 857 C C . TYR A 1 108 ? -8.494 -4.355 4.182 1.00 97.25 108 TYR A C 1
ATOM 859 O O . TYR A 1 108 ? -7.663 -3.681 4.794 1.00 97.25 108 TYR A O 1
ATOM 867 N N . VAL A 1 109 ? -9.367 -3.835 3.317 1.00 97.69 109 VAL A N 1
ATOM 868 C CA . VAL A 1 109 ? -9.459 -2.412 2.968 1.00 97.69 109 VAL A CA 1
ATOM 869 C C . VAL A 1 109 ? -10.897 -1.942 3.161 1.00 97.69 109 VAL A C 1
ATOM 871 O O . VAL A 1 109 ? -11.816 -2.502 2.564 1.00 97.69 109 VAL A O 1
ATOM 874 N N . GLU A 1 110 ? -11.081 -0.882 3.941 1.00 97.12 110 GLU A N 1
ATOM 875 C CA . GLU A 1 110 ? -12.371 -0.231 4.160 1.00 97.12 110 GLU A CA 1
ATOM 876 C C . GLU A 1 110 ? -12.309 1.232 3.713 1.00 97.12 110 GLU A C 1
ATOM 878 O O . GLU A 1 110 ? -11.452 1.994 4.159 1.00 97.12 110 GLU A O 1
ATOM 883 N N . ALA A 1 111 ? -13.204 1.633 2.808 1.00 94.81 111 ALA A N 1
ATOM 884 C CA . ALA A 1 111 ? -13.297 3.023 2.364 1.00 94.81 111 ALA A CA 1
ATOM 885 C C . ALA A 1 111 ? -13.835 3.924 3.489 1.00 94.81 111 ALA A C 1
ATOM 887 O O . ALA A 1 111 ? -14.745 3.516 4.212 1.00 94.81 111 ALA A O 1
ATOM 888 N N . LYS A 1 112 ? -13.295 5.143 3.607 1.00 87.00 112 LYS A N 1
ATOM 889 C CA . LYS A 1 112 ? -13.819 6.186 4.504 1.00 87.00 112 LYS A CA 1
ATOM 890 C C . LYS A 1 112 ? -14.632 7.239 3.762 1.00 87.00 112 LYS A C 1
ATOM 892 O O . LYS A 1 112 ? -14.332 7.487 2.573 1.00 87.00 112 LYS A O 1
#

Foldseek 3Di:
DDDDDDDDDDDDDDDDPPPPPPPPPQDKDKFWKKWFAADDAAPAGDGIWIDTPNFIEDEPCSVQPDCVCNVDRIFIWIFIKGWDPDWDQRDGHPDPDTPTGGYIHTDDIGGD

Sequence (112 aa):
MIHKLTYIFLLTAVFFGSACHTGKQNETDKAEAIIYWSGEYMVDGCGFEVEMNGKKYKPENEDAIPEVFKKQEQSKVELTYALLDETIDRRCGLATVSREMPAIRIVYVEAK

pLDDT: mean 83.83, std 18.6, range [40.53, 98.44]

Radius of gyration: 26.89 Å; chains: 1; bounding box: 50×65×77 Å

Secondary structure (DSSP, 8-state):
--------------------------PPEEEEEEEEE---BTTTB--EEEEETTEEEEES-GGGS-GGGGGSSEEEEEEEEEEEEEEE----TT--S---EEEEEEEEEEE-